Protein AF-A0A920SGQ3-F1 (afdb_monomer_lite)

pLDDT: mean 88.11, std 9.74, range [46.62, 97.06]

Sequence (70 aa):
MHCWLQRVTVGPAEPGDAYGDVVVDTDASHRIFEEWLAKTRPGPGPGNLRRPLWMARPVKPQASAYRYDA

Secondary structure (DSSP, 8-state):
----PPP----PPPTT--TT-S---HHHHHHHHHHHHTTSPPSPBTTTBSS-TTS--SSPPPGGGGB---

Foldseek 3Di:
DPDPDDDDDDDDDDVPDDPPPDDDDVVVVVVVVVVVVVVDDDDDDPPQFVDDQPDDDPDRDDPVVRHDPD

Radius of gyration: 19.48 Å; chains: 1; bounding box: 43×22×47 Å

Structure (mmCIF, N/CA/C/O backbone):
data_AF-A0A920SGQ3-F1
#
_entry.id   AF-A0A920SGQ3-F1
#
loop_
_atom_site.group_PDB
_atom_site.id
_atom_site.type_sym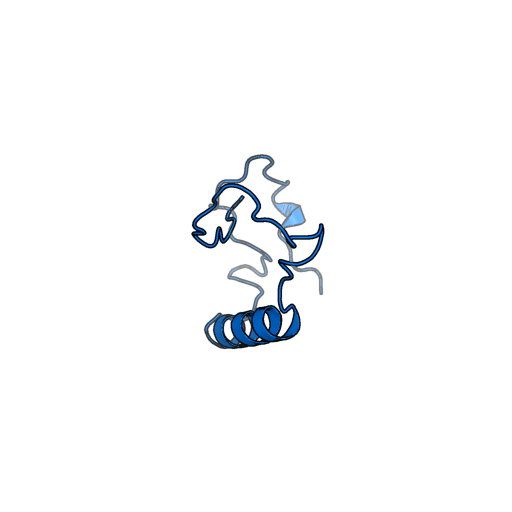bol
_atom_site.label_atom_id
_atom_site.label_alt_id
_atom_site.label_comp_id
_atom_site.label_asym_id
_atom_site.label_entity_id
_atom_site.label_seq_id
_atom_site.pdbx_PDB_ins_code
_atom_site.Cartn_x
_atom_site.Cartn_y
_atom_site.Cartn_z
_atom_site.occupancy
_atom_site.B_iso_or_equiv
_atom_site.auth_seq_id
_atom_site.auth_comp_id
_atom_site.auth_asym_id
_atom_site.auth_atom_id
_atom_site.pdbx_PDB_model_num
ATOM 1 N N . MET A 1 1 ? 8.461 1.510 3.484 1.00 46.62 1 MET A N 1
ATOM 2 C CA . MET A 1 1 ? 7.142 1.194 2.904 1.00 46.62 1 MET A CA 1
ATOM 3 C C . MET A 1 1 ? 6.486 2.497 2.492 1.00 46.62 1 MET A C 1
ATOM 5 O O . MET A 1 1 ? 6.467 3.409 3.305 1.00 46.62 1 MET A O 1
ATOM 9 N N . HIS A 1 2 ? 5.977 2.603 1.265 1.00 54.22 2 HIS A N 1
ATOM 10 C CA . HIS A 1 2 ? 5.012 3.654 0.937 1.00 54.22 2 HIS A CA 1
ATOM 11 C C . HIS A 1 2 ? 3.644 3.133 1.373 1.00 54.22 2 HIS A C 1
ATOM 13 O O . HIS A 1 2 ? 2.924 2.532 0.581 1.00 54.22 2 HIS A O 1
ATOM 19 N N . CYS A 1 3 ? 3.359 3.236 2.669 1.00 55.34 3 CYS A N 1
ATOM 20 C CA . CYS A 1 3 ? 2.037 2.916 3.184 1.00 55.34 3 CYS A CA 1
ATOM 21 C C . CYS A 1 3 ? 1.114 4.087 2.869 1.00 55.34 3 CYS A C 1
ATOM 23 O O . CYS A 1 3 ? 1.459 5.237 3.140 1.00 55.34 3 CYS A O 1
ATOM 25 N N . TRP A 1 4 ? -0.063 3.785 2.338 1.00 67.50 4 TRP A N 1
ATOM 26 C CA . TRP A 1 4 ? -1.160 4.737 2.286 1.00 67.50 4 TRP A CA 1
ATOM 27 C C . TRP A 1 4 ? -1.862 4.671 3.634 1.00 67.50 4 TRP A C 1
ATOM 29 O O . TRP A 1 4 ? -2.736 3.840 3.855 1.00 67.50 4 TRP A O 1
ATOM 39 N N . LEU A 1 5 ? -1.382 5.472 4.581 1.00 70.81 5 LEU A N 1
ATOM 40 C CA . LEU A 1 5 ? -2.015 5.580 5.888 1.00 70.81 5 LEU A CA 1
ATOM 41 C C . LEU A 1 5 ? -3.228 6.495 5.746 1.00 70.81 5 LEU A C 1
ATOM 43 O O . LEU A 1 5 ? -3.085 7.674 5.421 1.00 70.81 5 LEU A O 1
ATOM 47 N N . GLN A 1 6 ? -4.418 5.958 5.994 1.00 75.69 6 GLN A N 1
ATOM 48 C CA . GLN A 1 6 ? -5.601 6.787 6.164 1.00 75.69 6 GLN A CA 1
ATOM 49 C C . GLN A 1 6 ? -5.539 7.434 7.547 1.00 75.69 6 GLN A C 1
ATOM 51 O O . GLN A 1 6 ? -5.354 6.753 8.557 1.00 75.69 6 GLN A O 1
ATOM 56 N N . ARG A 1 7 ? -5.682 8.760 7.603 1.00 83.31 7 ARG A N 1
ATOM 57 C CA . ARG A 1 7 ? -5.827 9.453 8.883 1.00 83.31 7 ARG A CA 1
ATOM 58 C C . ARG A 1 7 ? -7.158 9.040 9.505 1.00 83.31 7 ARG A C 1
ATOM 60 O O . ARG A 1 7 ? -8.202 9.195 8.877 1.00 83.31 7 ARG A O 1
ATOM 67 N N . VAL A 1 8 ? -7.106 8.575 10.746 1.00 83.19 8 VAL A N 1
ATOM 68 C CA . VAL A 1 8 ? -8.282 8.251 11.555 1.00 83.19 8 VAL A CA 1
ATOM 69 C C . VAL A 1 8 ? -8.216 8.997 12.883 1.00 83.19 8 VAL A C 1
ATOM 71 O O . VAL A 1 8 ? -7.133 9.368 13.341 1.00 83.19 8 VAL A O 1
ATOM 74 N N . THR A 1 9 ? -9.377 9.220 13.487 1.00 88.88 9 THR A N 1
ATOM 75 C CA . THR A 1 9 ? -9.495 9.680 14.873 1.00 88.88 9 THR A CA 1
ATOM 76 C C . THR A 1 9 ? -9.884 8.472 15.712 1.00 88.88 9 THR A C 1
ATOM 78 O O . THR A 1 9 ? -10.829 7.774 15.359 1.00 88.88 9 THR A O 1
ATOM 81 N N . VAL A 1 10 ? -9.150 8.216 16.792 1.00 88.12 10 VAL A N 1
ATOM 82 C CA . VAL A 1 10 ? -9.430 7.119 17.727 1.00 88.12 10 VAL A CA 1
ATOM 83 C C . VAL A 1 10 ? -9.903 7.693 19.058 1.00 88.12 10 VAL A C 1
ATOM 85 O O . VAL A 1 10 ? -9.438 8.757 19.470 1.00 88.12 10 VAL A O 1
ATOM 88 N N . GLY A 1 11 ? -10.821 6.994 19.716 1.00 91.06 11 GLY A N 1
ATOM 89 C CA . GLY A 1 11 ? -11.338 7.334 21.039 1.00 91.06 11 GLY A CA 1
ATOM 90 C C . GLY A 1 11 ? -11.467 6.088 21.918 1.00 91.06 11 GLY A C 1
ATOM 91 O O . GLY A 1 11 ? -11.206 4.981 21.436 1.00 91.06 11 GLY A O 1
ATOM 92 N N . PRO A 1 12 ? -11.819 6.254 23.205 1.00 93.75 12 PRO A N 1
ATOM 93 C CA . PRO A 1 12 ? -12.226 5.138 24.055 1.00 93.75 12 PRO A CA 1
ATOM 94 C C . PRO A 1 12 ? -13.403 4.374 23.435 1.00 93.75 12 PRO A C 1
ATOM 96 O O . PRO A 1 12 ? -14.215 4.975 22.738 1.00 93.75 12 PRO A O 1
ATOM 99 N N . ALA A 1 13 ? -13.4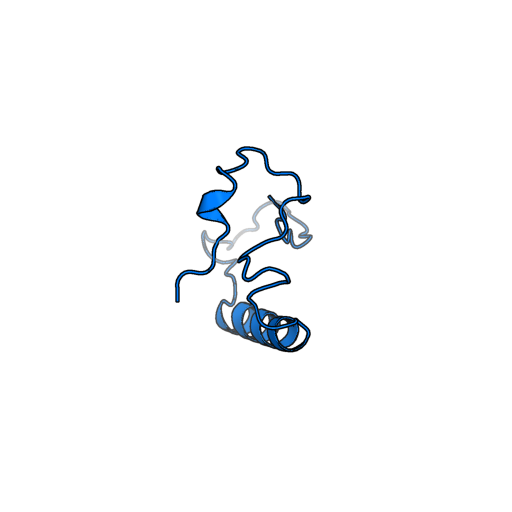86 3.069 23.699 1.00 91.88 13 ALA A N 1
ATOM 100 C CA . ALA A 1 13 ? -14.655 2.277 23.324 1.00 91.88 13 ALA A CA 1
ATOM 101 C C . ALA A 1 13 ? -15.860 2.677 24.187 1.00 91.88 13 ALA A C 1
ATOM 103 O O . ALA A 1 13 ? -15.725 2.841 25.404 1.00 91.88 13 ALA A O 1
ATOM 104 N N . GLU A 1 14 ? -17.021 2.805 23.562 1.00 93.44 14 GLU A N 1
ATOM 105 C CA . GLU A 1 14 ? -18.285 3.141 24.206 1.00 93.44 14 GLU A CA 1
ATOM 106 C C . GLU A 1 14 ? -19.066 1.876 24.608 1.00 93.44 14 GLU A C 1
ATOM 108 O O . GLU A 1 14 ? -18.825 0.779 24.088 1.00 93.44 14 GLU A O 1
ATOM 113 N N . PRO A 1 15 ? -20.029 1.981 25.544 1.00 96.50 15 PRO A N 1
ATOM 114 C CA . PRO A 1 15 ? -20.919 0.872 25.861 1.00 96.50 15 PRO A CA 1
ATOM 115 C C . PRO A 1 15 ? -21.691 0.407 24.619 1.00 96.50 15 PRO A C 1
ATOM 117 O O . PRO A 1 15 ? -22.538 1.129 24.099 1.00 96.50 15 PRO A O 1
ATOM 120 N N . GLY A 1 16 ? -21.428 -0.824 24.178 1.00 93.88 16 GLY A N 1
ATOM 121 C CA . GLY A 1 16 ? -22.054 -1.419 22.994 1.00 93.88 16 GLY A CA 1
ATOM 122 C C . GLY A 1 16 ? -21.087 -1.662 21.840 1.00 93.88 16 GLY A C 1
ATOM 123 O O . GLY A 1 16 ? -21.417 -2.475 20.981 1.00 93.88 16 GLY A O 1
ATOM 124 N N . ASP A 1 17 ? -19.899 -1.052 21.868 1.00 93.69 17 ASP A N 1
ATOM 125 C CA . ASP A 1 17 ? -18.847 -1.361 20.905 1.00 93.69 17 ASP A CA 1
ATOM 126 C C . ASP A 1 17 ? -18.358 -2.803 21.099 1.00 93.69 17 ASP A C 1
ATOM 128 O O . ASP A 1 17 ? -18.041 -3.252 22.209 1.00 93.69 17 ASP A O 1
ATOM 132 N N . ALA A 1 18 ? -18.259 -3.526 19.994 1.00 92.19 18 ALA A N 1
ATOM 133 C CA . ALA A 1 18 ? -17.747 -4.874 19.909 1.00 92.19 18 ALA A CA 1
ATOM 134 C C . ALA A 1 18 ? -16.505 -4.934 19.014 1.00 92.19 18 ALA A C 1
ATOM 136 O O . ALA A 1 18 ? -16.259 -4.122 18.116 1.00 92.19 18 ALA A O 1
ATOM 137 N N . TYR A 1 19 ? -15.683 -5.951 19.257 1.00 85.88 19 TYR A N 1
ATOM 138 C CA . TYR A 1 19 ? -14.555 -6.221 18.382 1.00 85.88 19 TYR A CA 1
ATOM 139 C C . TYR A 1 19 ? -15.054 -6.541 16.968 1.00 85.88 19 TYR A C 1
ATOM 141 O O . TYR A 1 19 ? -15.820 -7.484 16.778 1.00 85.88 19 TYR A O 1
ATOM 149 N N . GLY A 1 20 ? -14.572 -5.786 15.980 1.00 86.56 20 GLY A N 1
ATOM 150 C CA . GLY A 1 20 ? -14.975 -5.943 14.583 1.00 86.56 20 GLY A CA 1
ATOM 151 C C . GLY A 1 20 ? -16.052 -4.967 14.105 1.00 86.56 20 GLY A C 1
ATOM 152 O O . GLY A 1 20 ? -16.416 -5.047 12.939 1.00 86.56 20 GLY A O 1
ATOM 153 N N . ASP A 1 21 ? -16.504 -4.017 14.930 1.00 87.94 21 ASP A N 1
ATOM 154 C CA . ASP A 1 21 ? -17.459 -2.978 14.498 1.00 87.94 21 ASP A CA 1
ATOM 155 C C . ASP A 1 21 ? -16.883 -2.022 13.444 1.00 87.94 21 ASP A C 1
ATOM 157 O O . ASP A 1 21 ? -17.607 -1.425 12.647 1.00 87.94 21 ASP A O 1
ATOM 161 N N . VAL A 1 22 ? -15.555 -1.904 13.400 1.00 83.69 22 VAL A N 1
ATOM 162 C CA . VAL A 1 22 ? -14.840 -1.163 12.361 1.00 83.69 22 VAL A CA 1
ATOM 163 C C . VAL A 1 22 ? -14.291 -2.150 11.339 1.00 83.69 22 VAL A C 1
ATOM 165 O O . VAL A 1 22 ? -13.322 -2.864 11.603 1.00 83.69 22 VAL A O 1
ATOM 168 N N . VAL A 1 23 ? -14.883 -2.148 10.146 1.00 86.31 23 VAL A N 1
ATOM 169 C CA . VAL A 1 23 ? -14.440 -2.953 9.002 1.00 86.31 23 VAL A CA 1
ATOM 170 C C . VAL A 1 23 ? -14.039 -2.071 7.828 1.00 86.31 23 VAL A C 1
ATOM 172 O O . VAL A 1 23 ? -14.522 -0.951 7.661 1.00 86.31 23 VAL A O 1
ATOM 175 N N . VAL A 1 24 ? -13.136 -2.588 7.000 1.00 85.31 24 VAL A N 1
ATOM 176 C CA . VAL A 1 24 ? -12.739 -1.950 5.744 1.00 85.31 24 VAL A CA 1
ATOM 177 C C . VAL A 1 24 ? -13.596 -2.512 4.617 1.00 85.31 24 VAL A C 1
ATOM 179 O O . VAL A 1 24 ? -13.681 -3.726 4.455 1.00 85.31 24 VAL A O 1
ATOM 182 N N . ASP A 1 25 ? -14.173 -1.630 3.804 1.00 91.81 25 ASP A N 1
ATOM 183 C CA . ASP A 1 25 ? -14.785 -2.010 2.532 1.00 91.81 25 ASP A CA 1
ATOM 184 C C . ASP A 1 25 ? -13.681 -2.281 1.494 1.00 91.81 25 ASP A C 1
ATOM 186 O O . ASP A 1 25 ? -13.019 -1.372 0.968 1.00 91.81 25 ASP A O 1
ATOM 190 N N . THR A 1 26 ? -13.447 -3.563 1.226 1.00 92.31 26 THR A N 1
ATOM 191 C CA . THR A 1 26 ? -12.433 -4.014 0.271 1.00 92.31 26 THR A CA 1
ATOM 192 C C . THR A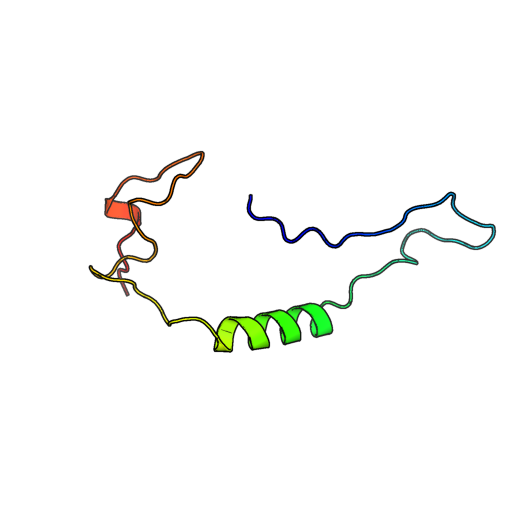 1 26 ? -12.821 -3.721 -1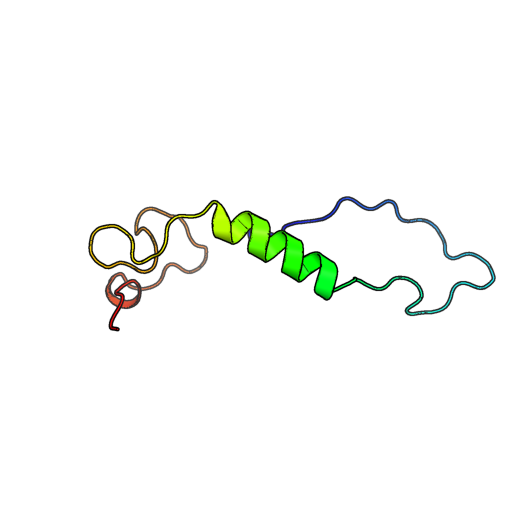.174 1.00 92.31 26 THR A C 1
ATOM 194 O O . THR A 1 26 ? -11.936 -3.452 -1.986 1.00 92.31 26 THR A O 1
ATOM 197 N N . ASP A 1 27 ? -14.116 -3.696 -1.492 1.00 96.56 27 ASP A N 1
ATOM 198 C CA . ASP A 1 27 ? -14.610 -3.436 -2.845 1.00 96.56 27 ASP A CA 1
ATOM 199 C C . ASP A 1 27 ? -14.472 -1.953 -3.189 1.00 96.56 27 ASP A C 1
ATOM 201 O O . ASP A 1 27 ? -14.026 -1.591 -4.279 1.00 96.56 27 ASP A O 1
ATOM 205 N N . ALA A 1 28 ? -14.787 -1.062 -2.245 1.00 93.75 28 ALA A N 1
ATOM 206 C CA . ALA A 1 28 ? -14.492 0.362 -2.374 1.00 93.75 28 ALA A CA 1
ATOM 207 C C . ALA A 1 28 ? -12.987 0.614 -2.531 1.00 93.75 28 ALA A C 1
ATOM 209 O O . ALA A 1 28 ? -12.578 1.369 -3.416 1.00 93.75 28 ALA A O 1
ATOM 210 N N . SER A 1 29 ? -12.161 -0.056 -1.725 1.00 91.00 29 SER A N 1
ATOM 211 C CA . SER A 1 29 ? -10.701 0.056 -1.819 1.00 91.00 29 S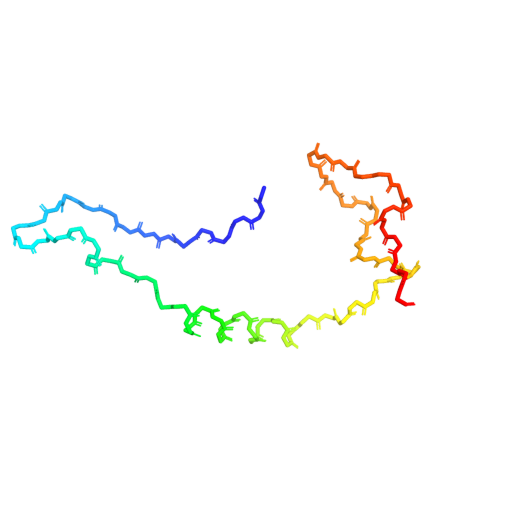ER A CA 1
ATOM 212 C C . SER A 1 29 ? -10.182 -0.384 -3.194 1.00 91.00 29 SER A C 1
ATOM 214 O O . SER A 1 29 ? -9.325 0.285 -3.774 1.00 91.00 29 SER A O 1
ATOM 216 N N . HIS A 1 30 ? -10.727 -1.475 -3.743 1.00 94.00 30 HIS A N 1
ATOM 217 C CA . HIS A 1 30 ? -10.352 -1.982 -5.061 1.00 94.00 30 HIS A CA 1
ATOM 218 C C . HIS A 1 30 ? -10.763 -1.030 -6.192 1.00 94.00 30 HIS A C 1
ATOM 220 O O . HIS A 1 30 ? -9.948 -0.739 -7.065 1.00 94.00 30 HIS A O 1
ATOM 226 N N . ARG A 1 31 ? -11.973 -0.458 -6.141 1.00 97.06 31 ARG A N 1
ATOM 227 C CA . ARG A 1 31 ? -12.428 0.531 -7.137 1.00 97.06 31 ARG A CA 1
ATOM 228 C C . ARG A 1 31 ? -11.511 1.754 -7.203 1.00 97.06 31 ARG A C 1
ATOM 230 O O . ARG A 1 31 ? -11.097 2.156 -8.286 1.00 97.06 31 ARG A O 1
ATOM 237 N N . ILE A 1 32 ? -11.124 2.310 -6.052 1.00 93.56 32 ILE A N 1
ATOM 238 C CA . ILE A 1 32 ? -10.181 3.442 -6.006 1.00 93.56 32 ILE A CA 1
ATOM 239 C C . ILE A 1 32 ? -8.799 3.045 -6.543 1.00 93.56 32 ILE A C 1
ATOM 241 O O . ILE A 1 32 ? -8.154 3.828 -7.246 1.00 93.56 32 ILE A O 1
ATOM 245 N N . PHE A 1 33 ? -8.342 1.824 -6.250 1.00 92.38 33 PHE A N 1
ATOM 246 C CA . PHE A 1 33 ? -7.113 1.292 -6.835 1.00 92.38 33 PHE A CA 1
ATOM 247 C C . PHE A 1 33 ? -7.181 1.259 -8.370 1.00 92.38 33 PHE A C 1
ATOM 249 O O . PHE A 1 33 ? -6.246 1.734 -9.018 1.00 92.38 33 PHE A O 1
ATOM 256 N N . GLU A 1 34 ? -8.275 0.768 -8.955 1.00 95.38 34 GLU A N 1
ATOM 257 C CA . GLU A 1 34 ? -8.474 0.732 -10.410 1.00 95.38 34 GLU A CA 1
ATOM 258 C C . GLU A 1 34 ? -8.502 2.139 -11.029 1.00 95.38 34 GLU A C 1
ATOM 260 O O . GLU A 1 34 ? -7.835 2.386 -12.038 1.00 95.38 34 GLU A O 1
ATOM 265 N N . GLU A 1 35 ? -9.190 3.095 -10.393 1.00 96.06 35 GLU A N 1
ATOM 266 C CA . GLU A 1 35 ? -9.214 4.498 -10.831 1.00 96.06 35 GLU A CA 1
ATOM 267 C C . GLU A 1 35 ? -7.812 5.115 -10.903 1.00 96.06 35 GLU A C 1
ATOM 269 O O . GLU A 1 35 ? -7.523 5.956 -11.761 1.00 96.06 35 GLU A O 1
ATOM 274 N N . TRP A 1 36 ? -6.926 4.737 -9.985 1.00 93.50 36 TRP A N 1
ATOM 275 C CA . TRP A 1 36 ? -5.551 5.222 -9.989 1.00 93.50 36 TRP A CA 1
ATOM 276 C C . TRP A 1 36 ? -4.676 4.454 -10.954 1.00 93.50 36 TRP A C 1
ATOM 278 O O . TRP A 1 36 ? -3.857 5.073 -11.631 1.00 93.50 36 TRP A O 1
ATOM 288 N N . LEU A 1 37 ? -4.866 3.139 -11.057 1.00 93.19 37 LEU A N 1
ATOM 289 C CA . LEU A 1 37 ? -4.175 2.299 -12.025 1.00 93.19 37 LEU A CA 1
ATOM 290 C C . LEU A 1 37 ? -4.381 2.836 -13.446 1.00 93.19 37 LEU A C 1
ATOM 292 O O . LEU A 1 37 ? -3.408 2.961 -14.191 1.00 93.19 37 LEU A O 1
ATOM 296 N N . ALA A 1 38 ? -5.602 3.266 -13.774 1.00 95.94 38 ALA A N 1
ATOM 297 C CA . ALA A 1 38 ? -5.945 3.890 -15.052 1.00 95.94 38 ALA A CA 1
ATOM 298 C C . ALA A 1 38 ? -5.156 5.181 -15.354 1.00 95.94 38 ALA A C 1
ATOM 300 O O . ALA A 1 38 ? -5.000 5.555 -16.514 1.00 95.94 38 ALA A O 1
ATOM 301 N N . LYS A 1 39 ? -4.619 5.862 -14.332 1.00 95.62 39 LYS A N 1
ATOM 302 C CA . LYS A 1 39 ? -3.791 7.075 -14.478 1.00 95.62 39 LYS A CA 1
ATOM 303 C C . LYS A 1 39 ? -2.298 6.761 -14.632 1.00 95.62 39 LYS A C 1
ATOM 305 O O . LYS A 1 39 ? -1.495 7.673 -14.832 1.00 95.62 39 LYS A O 1
ATOM 310 N N . THR A 1 40 ? -1.900 5.495 -14.500 1.00 91.81 40 THR A N 1
ATOM 311 C CA . THR A 1 40 ? -0.497 5.069 -14.587 1.00 91.81 40 THR A CA 1
ATOM 312 C C . THR A 1 40 ? -0.085 4.698 -16.011 1.00 91.81 40 THR A C 1
ATOM 314 O O . THR A 1 40 ? -0.910 4.555 -16.910 1.00 91.81 40 THR A O 1
ATOM 317 N N . ARG A 1 41 ? 1.226 4.549 -16.233 1.00 89.31 41 ARG A N 1
ATOM 318 C CA . ARG A 1 41 ? 1.770 4.026 -17.492 1.00 89.31 41 ARG A CA 1
ATOM 319 C C . ARG A 1 41 ? 1.984 2.517 -17.360 1.00 89.31 41 ARG A C 1
ATOM 321 O O . ARG A 1 41 ? 2.556 2.105 -16.345 1.00 89.31 41 ARG A O 1
ATOM 328 N N . PRO A 1 42 ? 1.591 1.709 -18.360 1.00 86.31 42 PRO A N 1
ATOM 329 C CA . PRO A 1 42 ? 1.867 0.280 -18.337 1.00 86.31 42 PRO A CA 1
ATOM 330 C C . PRO A 1 42 ? 3.381 0.036 -18.318 1.00 86.31 42 PRO A C 1
ATOM 332 O O . PRO A 1 42 ? 4.157 0.784 -18.914 1.00 86.31 42 PRO A O 1
ATOM 335 N N . GLY A 1 43 ? 3.801 -1.000 -17.593 1.00 86.25 43 GLY A N 1
ATOM 336 C CA . GLY A 1 43 ? 5.168 -1.511 -17.673 1.00 86.25 43 GLY A CA 1
ATOM 337 C C . GLY A 1 43 ? 5.356 -2.433 -18.887 1.00 86.25 43 GLY A C 1
ATOM 338 O O . GLY A 1 43 ? 4.366 -2.835 -19.495 1.00 86.25 43 GLY A O 1
ATOM 339 N N . PRO A 1 44 ? 6.601 -2.825 -19.208 1.00 90.94 44 PRO A N 1
ATOM 340 C CA . PRO A 1 44 ? 7.839 -2.482 -18.509 1.00 90.94 44 PRO A CA 1
ATOM 341 C C . PRO A 1 44 ? 8.315 -1.053 -18.808 1.00 90.94 44 PRO A C 1
ATOM 343 O O . PRO A 1 44 ? 7.934 -0.428 -19.792 1.00 90.94 44 PRO A O 1
ATOM 346 N N . GLY A 1 45 ? 9.148 -0.514 -17.919 1.00 85.75 45 GLY A N 1
ATOM 347 C CA . GLY A 1 45 ? 9.776 0.789 -18.120 1.00 85.75 45 GLY A CA 1
ATOM 348 C C . GLY A 1 45 ? 10.900 0.746 -19.167 1.00 85.75 45 GLY A C 1
ATOM 349 O O . GLY A 1 45 ? 11.198 -0.312 -19.729 1.00 85.75 45 GLY A O 1
ATOM 350 N N . PRO A 1 46 ? 11.582 1.883 -19.400 1.00 89.31 46 PRO A N 1
ATOM 351 C CA . PRO A 1 46 ? 12.737 1.953 -20.294 1.00 89.31 46 PRO A CA 1
ATOM 352 C C . PRO A 1 46 ? 13.769 0.850 -20.010 1.00 89.31 46 PRO A C 1
ATOM 354 O O . PRO A 1 46 ? 14.062 0.552 -18.851 1.00 89.31 46 PRO A O 1
ATOM 357 N N . GLY A 1 47 ? 14.318 0.247 -21.069 1.00 90.25 47 GLY A N 1
ATOM 358 C CA . GLY A 1 47 ? 15.284 -0.854 -20.954 1.00 90.25 47 GLY A CA 1
ATOM 359 C C . GLY A 1 47 ? 14.674 -2.208 -20.572 1.00 90.25 47 GLY A C 1
ATOM 360 O O . GLY A 1 47 ? 15.399 -3.074 -20.092 1.00 90.25 47 GLY A O 1
ATOM 361 N N . ASN A 1 48 ? 13.361 -2.390 -20.762 1.00 92.75 48 ASN A N 1
ATOM 362 C CA . ASN A 1 48 ? 12.630 -3.617 -20.426 1.00 92.75 48 ASN A CA 1
ATOM 363 C C . ASN A 1 48 ? 12.747 -3.999 -18.934 1.00 92.75 48 ASN A C 1
ATOM 365 O O . ASN A 1 48 ? 12.907 -5.163 -18.560 1.00 92.75 48 ASN A O 1
ATOM 369 N N . LEU A 1 49 ? 12.710 -2.985 -18.064 1.00 93.25 49 LEU A N 1
ATOM 370 C CA . LEU A 1 49 ? 12.851 -3.159 -16.622 1.00 93.25 49 LEU A CA 1
ATOM 371 C C . LEU A 1 49 ? 11.496 -3.060 -15.915 1.00 93.25 49 LEU A C 1
ATOM 373 O O . LEU A 1 49 ? 10.707 -2.147 -16.156 1.00 93.25 49 LEU A O 1
ATOM 377 N N . ARG A 1 50 ? 11.253 -3.950 -14.950 1.00 90.88 50 ARG A N 1
ATOM 378 C CA . ARG A 1 50 ? 10.067 -3.933 -14.076 1.00 90.88 50 ARG A CA 1
ATOM 379 C C . ARG A 1 50 ? 10.003 -2.669 -13.217 1.00 90.88 50 ARG A C 1
ATOM 381 O O . ARG A 1 50 ? 8.912 -2.227 -12.855 1.00 90.88 50 ARG A O 1
ATOM 388 N N . ARG A 1 51 ? 11.160 -2.118 -12.828 1.00 90.44 51 ARG A N 1
ATOM 389 C CA . ARG A 1 51 ? 11.311 -0.917 -11.986 1.00 90.44 51 ARG A CA 1
ATOM 390 C C . ARG A 1 51 ? 12.608 -0.165 -12.346 1.00 90.44 51 ARG A C 1
ATOM 392 O O . ARG A 1 51 ? 13.550 -0.806 -12.806 1.00 90.44 51 ARG A O 1
ATOM 399 N N . PRO A 1 52 ? 12.711 1.151 -12.080 1.00 90.75 52 PRO A N 1
ATOM 400 C CA . PRO A 1 52 ? 13.944 1.907 -12.309 1.00 90.75 52 PRO A CA 1
ATOM 401 C C . PRO A 1 52 ? 15.076 1.531 -11.340 1.00 90.75 52 PRO A C 1
ATOM 403 O O . PRO A 1 52 ? 14.840 1.336 -10.146 1.00 90.75 52 PRO A O 1
ATOM 406 N N . LEU A 1 53 ? 16.320 1.509 -11.831 1.00 92.19 53 LEU A N 1
ATOM 407 C CA . LEU A 1 53 ? 17.512 1.158 -11.039 1.00 92.19 53 LEU A CA 1
ATOM 408 C C . LEU A 1 53 ? 17.940 2.240 -10.035 1.00 92.19 53 LEU A C 1
ATOM 410 O O . LEU A 1 53 ? 18.631 1.936 -9.060 1.00 92.19 53 LEU A O 1
ATOM 414 N N . TRP A 1 54 ? 17.555 3.496 -10.273 1.00 90.50 54 TRP A N 1
ATOM 415 C CA . TRP A 1 54 ? 17.915 4.646 -9.434 1.00 90.50 54 TRP A CA 1
ATOM 416 C C . TRP A 1 54 ? 17.047 4.776 -8.175 1.00 90.50 54 TRP A C 1
ATOM 418 O O . TRP A 1 54 ? 17.384 5.535 -7.272 1.00 90.50 54 TRP A O 1
ATOM 428 N N . MET A 1 55 ? 15.941 4.034 -8.080 1.00 89.38 55 MET A N 1
ATOM 429 C CA . MET A 1 55 ? 15.046 4.103 -6.926 1.00 89.38 55 MET A CA 1
ATOM 430 C C . MET A 1 55 ? 15.663 3.387 -5.714 1.00 89.38 55 MET A C 1
ATOM 432 O O . MET A 1 55 ? 15.945 2.187 -5.770 1.00 89.38 55 MET A O 1
ATOM 436 N N . ALA A 1 56 ? 15.847 4.116 -4.608 1.00 88.75 56 ALA A N 1
ATOM 437 C CA . ALA A 1 56 ? 16.384 3.570 -3.364 1.00 88.75 56 ALA A CA 1
ATOM 438 C C . ALA 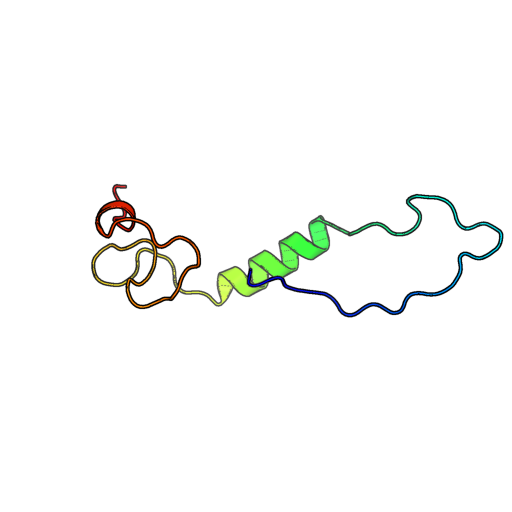A 1 56 ? 15.444 2.519 -2.742 1.00 88.75 56 ALA A C 1
ATOM 440 O O . ALA A 1 56 ? 14.213 2.612 -2.811 1.00 88.75 56 ALA A O 1
ATOM 441 N N . ARG A 1 57 ? 16.040 1.486 -2.141 1.00 87.88 57 ARG A N 1
ATOM 442 C CA . ARG A 1 57 ? 15.352 0.336 -1.539 1.00 87.88 57 ARG A CA 1
ATOM 443 C C . ARG A 1 57 ? 16.126 -0.105 -0.291 1.00 87.88 57 ARG A C 1
ATOM 445 O O . ARG A 1 57 ? 17.349 -0.156 -0.381 1.00 87.88 57 ARG A O 1
ATOM 452 N N . PRO A 1 58 ? 15.450 -0.486 0.812 1.00 90.06 58 PRO A N 1
ATOM 453 C CA . PRO A 1 58 ? 16.125 -1.042 1.990 1.00 90.06 58 PRO A CA 1
ATOM 454 C C . PRO A 1 58 ? 16.950 -2.295 1.673 1.00 90.06 58 PRO A C 1
ATOM 456 O O . PRO A 1 58 ? 18.047 -2.462 2.187 1.00 90.06 58 PRO A O 1
ATOM 459 N N . VAL A 1 59 ? 16.442 -3.146 0.777 1.00 91.88 59 VAL A N 1
ATOM 460 C CA . VAL A 1 59 ? 17.131 -4.340 0.277 1.00 91.88 59 VAL A CA 1
ATOM 461 C C . VAL A 1 59 ? 17.114 -4.266 -1.245 1.00 91.88 59 VAL A C 1
ATOM 463 O O . VAL A 1 59 ? 16.146 -4.680 -1.880 1.00 91.88 59 VAL A O 1
ATOM 466 N N . LYS A 1 60 ? 18.129 -3.623 -1.836 1.00 91.69 60 LYS A N 1
ATOM 467 C CA . LYS A 1 60 ? 18.219 -3.438 -3.291 1.00 91.69 60 LYS A CA 1
ATOM 468 C C . LYS A 1 60 ? 18.616 -4.766 -3.959 1.00 91.69 60 LYS A C 1
ATOM 470 O O . LYS A 1 60 ? 19.710 -5.252 -3.682 1.00 91.69 60 LYS A O 1
ATOM 475 N N . PRO A 1 61 ? 17.773 -5.353 -4.829 1.00 92.25 61 PRO A N 1
ATOM 476 C CA . PRO A 1 61 ? 18.131 -6.565 -5.560 1.00 92.25 61 PRO A CA 1
ATOM 477 C C . PRO A 1 61 ? 19.315 -6.352 -6.512 1.00 92.25 61 PRO A C 1
ATOM 479 O O . PRO A 1 61 ? 19.648 -5.222 -6.878 1.00 92.25 61 PRO A O 1
ATOM 482 N N . GLN A 1 62 ? 19.895 -7.458 -6.979 1.00 94.06 62 GLN A N 1
ATOM 483 C CA . GLN A 1 62 ? 20.833 -7.449 -8.104 1.00 94.06 62 GLN A CA 1
ATOM 484 C C . GLN A 1 62 ? 20.167 -6.857 -9.353 1.00 94.06 62 GLN A C 1
ATOM 486 O O . GLN A 1 62 ? 18.973 -7.058 -9.578 1.00 94.06 62 GLN A O 1
ATOM 491 N N . ALA A 1 63 ? 20.935 -6.158 -10.195 1.00 92.62 63 ALA A N 1
ATOM 492 C CA . ALA A 1 63 ? 20.403 -5.486 -11.386 1.00 92.62 63 ALA A CA 1
ATOM 493 C C . ALA A 1 63 ? 19.666 -6.447 -12.343 1.00 92.62 63 ALA A C 1
ATOM 495 O O . ALA A 1 63 ? 18.673 -6.065 -12.959 1.00 92.62 63 ALA A O 1
ATOM 496 N N . SER A 1 64 ? 20.098 -7.709 -12.414 1.00 93.31 64 SER A N 1
ATOM 497 C CA . SER A 1 64 ? 19.451 -8.758 -13.210 1.00 93.31 64 SER A CA 1
ATOM 498 C C . SER A 1 64 ? 17.998 -9.024 -12.803 1.00 93.31 64 SER A C 1
ATOM 500 O O . SER A 1 64 ? 17.173 -9.275 -13.676 1.00 93.31 64 SER A O 1
ATOM 502 N N . ALA A 1 65 ? 17.657 -8.896 -11.517 1.00 93.44 65 ALA A N 1
ATOM 503 C CA . ALA A 1 65 ? 16.308 -9.145 -11.000 1.00 93.44 65 ALA A CA 1
ATOM 504 C C . ALA A 1 65 ? 15.275 -8.091 -11.441 1.00 93.44 65 ALA A C 1
ATOM 506 O O . ALA A 1 65 ? 14.074 -8.258 -11.229 1.00 93.44 65 ALA A O 1
ATOM 507 N N . TYR A 1 66 ? 15.726 -6.987 -12.040 1.00 92.38 66 TYR A N 1
ATOM 508 C CA . TYR A 1 66 ? 14.847 -5.949 -12.567 1.00 92.38 66 TYR A CA 1
ATOM 509 C C . TYR A 1 66 ? 14.363 -6.246 -13.987 1.00 92.38 66 TYR A C 1
ATOM 511 O O . TYR A 1 66 ? 13.452 -5.555 -14.442 1.00 92.38 66 TYR A O 1
ATOM 519 N N . ARG A 1 67 ? 14.935 -7.233 -14.690 1.00 93.62 67 ARG A N 1
ATOM 520 C CA . ARG A 1 67 ? 14.538 -7.559 -16.064 1.00 93.62 67 ARG A CA 1
ATOM 521 C C . ARG A 1 67 ? 13.119 -8.129 -16.124 1.00 93.62 67 ARG A C 1
ATOM 523 O O . ARG A 1 67 ? 12.647 -8.824 -15.219 1.00 93.62 67 ARG A O 1
ATOM 530 N N . TYR A 1 68 ? 12.399 -7.740 -17.168 1.00 91.19 68 TYR A N 1
ATOM 531 C CA . TYR A 1 68 ? 11.085 -8.276 -17.484 1.00 91.19 68 TYR A CA 1
ATOM 532 C C . TYR A 1 68 ? 11.241 -9.395 -18.520 1.00 91.19 68 TYR A C 1
ATOM 534 O O . TYR A 1 68 ? 11.380 -9.130 -19.709 1.00 91.19 68 TYR A O 1
ATOM 542 N N . ASP A 1 69 ? 11.259 -10.637 -18.039 1.00 81.38 69 ASP A N 1
ATOM 543 C CA . ASP A 1 69 ? 11.464 -11.850 -18.845 1.00 81.38 69 ASP A CA 1
ATOM 544 C C . ASP A 1 69 ? 10.120 -12.481 -19.271 1.00 81.38 69 ASP A C 1
ATOM 546 O O . ASP A 1 69 ? 9.891 -13.658 -19.003 1.00 81.38 69 ASP A O 1
ATOM 550 N N . ALA A 1 70 ? 9.183 -11.682 -19.801 1.00 65.44 70 ALA A N 1
ATOM 551 C CA . ALA A 1 70 ? 7.910 -12.220 -20.303 1.00 65.44 70 ALA A CA 1
ATOM 552 C C . ALA A 1 70 ? 8.094 -13.133 -21.517 1.00 65.44 70 ALA A C 1
ATOM 554 O O . ALA A 1 70 ? 8.978 -12.825 -22.349 1.00 65.44 70 ALA A O 1
#